Protein AF-A0A7X3FM22-F1 (afdb_monomer_lite)

Structure (mmCIF, N/CA/C/O backbone):
data_AF-A0A7X3FM22-F1
#
_entry.id   AF-A0A7X3FM22-F1
#
loop_
_atom_site.group_PDB
_atom_site.id
_atom_site.type_symbol
_atom_site.label_atom_id
_atom_site.label_alt_id
_atom_site.label_comp_id
_atom_site.label_asym_id
_atom_site.label_entity_id
_atom_site.label_seq_id
_atom_site.pdbx_PDB_ins_code
_atom_site.Cartn_x
_atom_site.Cartn_y
_atom_site.Cartn_z
_atom_site.occupancy
_atom_site.B_iso_or_equiv
_atom_site.auth_seq_id
_atom_site.auth_comp_id
_atom_site.auth_asym_id
_atom_site.auth_atom_id
_atom_site.pdbx_PDB_model_num
ATOM 1 N N . MET A 1 1 ? -1.040 5.534 13.797 1.00 55.81 1 MET A N 1
ATOM 2 C CA . MET A 1 1 ? -0.840 6.223 12.501 1.00 55.81 1 MET A CA 1
ATOM 3 C C . MET A 1 1 ? -2.009 7.169 12.276 1.00 55.81 1 MET A C 1
ATOM 5 O O . MET A 1 1 ? -3.132 6.7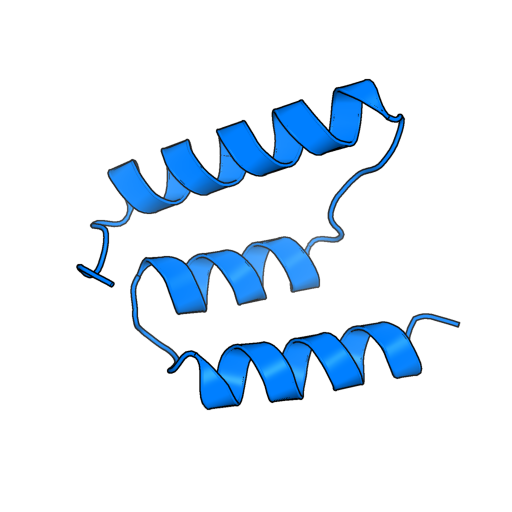83 12.581 1.00 55.81 1 MET A O 1
ATOM 9 N N . ARG A 1 2 ? -1.766 8.402 11.812 1.00 68.31 2 ARG A N 1
ATOM 10 C CA . ARG A 1 2 ? -2.848 9.273 11.317 1.00 68.31 2 ARG A CA 1
ATOM 11 C C . ARG A 1 2 ? -3.399 8.649 10.032 1.00 68.31 2 ARG A C 1
ATOM 13 O O . ARG A 1 2 ? -2.605 8.207 9.210 1.00 68.31 2 ARG A O 1
ATOM 20 N N . LYS A 1 3 ? -4.725 8.597 9.885 1.00 77.25 3 LYS A N 1
ATOM 21 C CA . LYS A 1 3 ? -5.368 8.169 8.637 1.00 77.25 3 LYS A CA 1
ATOM 22 C C . LYS A 1 3 ? -5.059 9.198 7.554 1.00 77.25 3 LYS A C 1
ATOM 24 O O . LYS A 1 3 ? -5.191 10.397 7.814 1.00 77.25 3 LYS A O 1
ATOM 29 N N . LEU A 1 4 ? -4.624 8.737 6.389 1.00 81.75 4 LEU A N 1
ATOM 30 C CA . LEU A 1 4 ? -4.371 9.602 5.244 1.00 81.75 4 LEU A CA 1
ATOM 31 C C . LEU A 1 4 ? -5.673 9.801 4.465 1.00 81.75 4 LEU A C 1
ATOM 33 O O . LEU A 1 4 ? -6.490 8.885 4.362 1.00 81.75 4 LEU A O 1
ATOM 37 N N . ASN A 1 5 ? -5.875 10.997 3.912 1.00 86.69 5 ASN A N 1
ATOM 38 C CA . ASN A 1 5 ? -6.893 11.170 2.877 1.00 86.69 5 ASN A CA 1
ATOM 39 C C . ASN A 1 5 ? -6.460 10.408 1.607 1.00 86.69 5 ASN A C 1
ATOM 41 O O . ASN A 1 5 ? -5.296 10.026 1.469 1.00 86.69 5 ASN A O 1
ATOM 45 N N . SER A 1 6 ? -7.381 10.187 0.668 1.00 85.62 6 SER A N 1
ATOM 46 C CA . SER A 1 6 ? -7.102 9.373 -0.525 1.00 85.62 6 SER A CA 1
ATOM 47 C C . SER A 1 6 ? -5.930 9.891 -1.369 1.00 85.62 6 SER A C 1
ATOM 49 O O . SER A 1 6 ? -5.219 9.087 -1.969 1.00 85.62 6 SER A O 1
ATOM 51 N N . ASN A 1 7 ? -5.686 11.207 -1.385 1.00 89.31 7 ASN A N 1
ATOM 52 C CA . ASN A 1 7 ? -4.561 11.795 -2.114 1.00 89.31 7 ASN A CA 1
ATOM 53 C C . ASN A 1 7 ? -3.226 11.489 -1.426 1.00 89.31 7 ASN A C 1
ATOM 55 O O . ASN A 1 7 ? -2.307 10.998 -2.078 1.00 89.31 7 ASN A O 1
ATOM 59 N N . ASP A 1 8 ? -3.131 11.708 -0.115 1.00 91.88 8 ASP A N 1
ATOM 60 C CA . ASP A 1 8 ? -1.917 11.426 0.658 1.00 91.88 8 ASP A CA 1
ATOM 61 C C . ASP A 1 8 ? -1.603 9.922 0.677 1.00 91.88 8 ASP A C 1
ATOM 63 O O . ASP A 1 8 ? -0.443 9.524 0.570 1.00 91.88 8 ASP A O 1
ATOM 67 N N . ALA A 1 9 ? -2.636 9.074 0.750 1.00 91.69 9 ALA A N 1
ATOM 68 C CA . ALA A 1 9 ? -2.494 7.623 0.643 1.00 91.69 9 ALA A CA 1
ATOM 69 C C . ALA A 1 9 ? -1.950 7.209 -0.733 1.00 91.69 9 ALA A C 1
ATOM 71 O O . ALA A 1 9 ? -1.033 6.394 -0.808 1.00 91.69 9 ALA A O 1
ATOM 72 N N . SER A 1 10 ? -2.452 7.818 -1.814 1.00 92.69 10 SER A N 1
ATOM 73 C CA . SER A 1 10 ? -1.953 7.574 -3.172 1.00 92.69 10 SER A CA 1
ATOM 74 C C . SER A 1 10 ? -0.486 7.988 -3.332 1.00 92.69 10 SER A C 1
ATOM 76 O O . SER A 1 10 ? 0.294 7.256 -3.938 1.00 92.69 10 SER A O 1
ATOM 78 N N . VAL A 1 11 ? -0.081 9.127 -2.759 1.00 95.12 11 VAL A N 1
ATOM 79 C CA . VAL A 1 11 ? 1.325 9.568 -2.761 1.00 95.12 11 VAL A CA 1
ATOM 80 C C . VAL A 1 11 ? 2.206 8.592 -1.980 1.00 95.12 11 VAL A C 1
ATOM 82 O O . VAL A 1 11 ? 3.263 8.198 -2.469 1.00 95.12 11 VAL A O 1
ATOM 85 N N . ALA A 1 12 ? 1.769 8.159 -0.795 1.00 94.12 12 ALA A N 1
ATOM 86 C CA . ALA A 1 12 ? 2.508 7.189 0.006 1.00 94.12 12 ALA A CA 1
ATOM 87 C C . ALA A 1 12 ? 2.663 5.836 -0.713 1.00 94.12 12 ALA A C 1
ATOM 89 O O . ALA A 1 12 ? 3.757 5.272 -0.690 1.00 94.12 12 ALA A O 1
ATOM 90 N N . LEU A 1 13 ? 1.617 5.353 -1.398 1.00 94.88 13 LEU A N 1
ATOM 91 C CA . LEU A 1 13 ? 1.690 4.136 -2.211 1.00 94.88 13 LEU A CA 1
ATOM 92 C C . LEU A 1 13 ? 2.693 4.289 -3.362 1.00 94.88 13 LEU A C 1
ATOM 94 O O . LEU A 1 13 ? 3.558 3.435 -3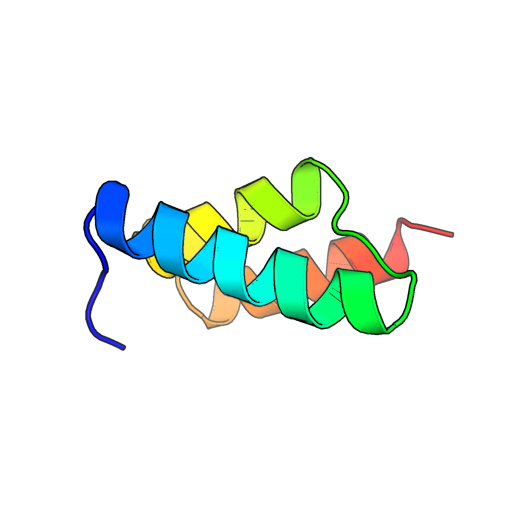.513 1.00 94.88 13 LEU A O 1
ATOM 98 N N . LYS A 1 14 ? 2.639 5.392 -4.119 1.00 95.62 14 LYS A N 1
ATOM 99 C CA . LYS A 1 14 ? 3.579 5.643 -5.227 1.00 95.62 14 LYS A CA 1
ATOM 100 C C . LYS A 1 14 ? 5.030 5.703 -4.764 1.00 95.62 14 LYS A C 1
ATOM 102 O O . LYS A 1 14 ? 5.912 5.219 -5.462 1.00 95.62 14 LYS A O 1
ATOM 107 N N . ASN A 1 15 ? 5.283 6.281 -3.590 1.00 95.44 15 ASN A N 1
ATOM 108 C CA . ASN A 1 15 ? 6.627 6.304 -3.016 1.00 95.44 15 ASN A CA 1
ATOM 109 C C . ASN A 1 15 ? 7.098 4.894 -2.634 1.00 95.44 15 ASN A C 1
ATOM 111 O O . ASN A 1 15 ? 8.256 4.566 -2.864 1.00 95.44 15 ASN A O 1
ATOM 115 N N . ALA A 1 16 ? 6.214 4.054 -2.086 1.00 93.00 16 ALA A N 1
ATOM 116 C CA . ALA A 1 16 ? 6.536 2.657 -1.798 1.00 93.00 16 ALA A CA 1
ATOM 117 C C . ALA A 1 16 ? 6.805 1.853 -3.085 1.00 93.00 16 ALA A C 1
ATOM 119 O O . ALA A 1 16 ? 7.789 1.123 -3.148 1.00 93.00 16 ALA A O 1
ATOM 120 N N . GLU A 1 17 ? 5.985 2.038 -4.124 1.00 94.50 17 GLU A N 1
ATOM 121 C CA . GLU A 1 17 ? 6.190 1.433 -5.448 1.00 94.50 17 GLU A CA 1
ATOM 122 C C . GLU A 1 17 ? 7.516 1.874 -6.077 1.00 94.50 17 GLU A C 1
ATOM 124 O O . GLU A 1 17 ? 8.243 1.045 -6.614 1.00 94.50 17 GLU A O 1
ATOM 129 N N . ALA A 1 18 ? 7.861 3.161 -5.977 1.00 94.06 18 ALA A N 1
ATOM 130 C CA . ALA A 1 18 ? 9.127 3.680 -6.481 1.00 94.06 18 ALA A CA 1
ATOM 131 C C . ALA A 1 18 ? 10.334 3.067 -5.755 1.00 94.06 18 ALA A C 1
ATOM 133 O O . ALA A 1 18 ? 11.326 2.755 -6.406 1.00 94.06 18 ALA A O 1
ATOM 134 N N . SER A 1 19 ? 10.249 2.863 -4.435 1.00 94.12 19 SER A N 1
ATOM 135 C CA . SER A 1 19 ? 11.310 2.194 -3.673 1.00 94.12 19 SER A CA 1
ATOM 136 C C . SER A 1 19 ? 11.505 0.737 -4.096 1.00 94.12 19 SER A C 1
ATOM 138 O O . SER A 1 19 ? 12.644 0.313 -4.237 1.00 94.12 19 SER A O 1
ATOM 140 N N . LEU A 1 20 ? 10.422 -0.007 -4.341 1.00 92.81 20 LEU A N 1
ATOM 141 C CA . LEU A 1 20 ? 10.495 -1.401 -4.806 1.00 92.81 20 LEU A CA 1
ATOM 142 C C . LEU A 1 20 ? 11.030 -1.503 -6.237 1.00 92.81 20 LEU A C 1
ATOM 144 O O . LEU A 1 20 ? 11.835 -2.376 -6.537 1.00 92.81 20 LEU A O 1
ATOM 148 N N . ALA A 1 21 ? 10.646 -0.564 -7.103 1.00 91.88 21 ALA A N 1
ATOM 149 C CA . ALA A 1 21 ? 11.108 -0.538 -8.486 1.00 91.88 21 ALA A CA 1
ATOM 150 C C . ALA A 1 21 ? 12.628 -0.328 -8.610 1.00 91.88 21 ALA A C 1
ATOM 152 O O . ALA A 1 21 ? 13.215 -0.760 -9.596 1.00 91.88 21 ALA A O 1
ATOM 153 N N . ILE A 1 22 ? 13.276 0.313 -7.627 1.00 90.38 22 ILE A N 1
ATOM 154 C CA . ILE A 1 22 ? 14.748 0.420 -7.571 1.00 90.38 22 ILE A CA 1
ATOM 155 C C . ILE A 1 22 ? 15.396 -0.963 -7.400 1.00 90.38 22 ILE A C 1
ATOM 157 O O . ILE A 1 22 ? 16.521 -1.167 -7.851 1.00 90.38 22 ILE A O 1
ATOM 161 N N . GLU A 1 23 ? 14.690 -1.903 -6.775 1.00 90.00 23 GLU A N 1
ATOM 162 C CA . GLU A 1 23 ? 15.127 -3.281 -6.533 1.00 90.00 23 GLU A CA 1
ATOM 163 C C . GLU A 1 23 ? 14.590 -4.258 -7.600 1.00 90.00 23 GLU A C 1
ATOM 165 O O . GLU A 1 23 ? 14.641 -5.468 -7.405 1.00 90.00 23 GLU A O 1
ATOM 170 N N . ASP A 1 24 ? 14.077 -3.743 -8.729 1.00 90.19 24 ASP A N 1
ATOM 171 C CA . ASP A 1 24 ? 13.388 -4.506 -9.786 1.00 90.19 24 ASP A CA 1
ATOM 172 C C . ASP A 1 24 ? 12.160 -5.305 -9.283 1.00 90.19 24 ASP A C 1
ATOM 174 O O . ASP A 1 24 ? 11.674 -6.227 -9.946 1.00 90.19 24 ASP A O 1
ATOM 178 N N . GLU A 1 25 ? 11.611 -4.924 -8.127 1.00 90.62 25 GLU A N 1
ATOM 179 C CA . GLU A 1 25 ? 10.403 -5.501 -7.544 1.00 90.62 25 GLU A CA 1
ATOM 180 C C . GLU A 1 25 ? 9.159 -4.651 -7.853 1.00 90.62 25 GLU A C 1
ATOM 182 O O . GLU A 1 25 ? 9.224 -3.475 -8.220 1.00 90.62 25 GLU A O 1
ATOM 187 N N . GLY A 1 26 ? 7.975 -5.243 -7.693 1.00 89.94 26 GLY A N 1
ATOM 188 C CA . GLY A 1 26 ? 6.715 -4.541 -7.903 1.00 89.94 26 GLY A CA 1
ATOM 189 C C . GLY A 1 26 ? 5.571 -5.151 -7.111 1.00 89.94 26 GLY A C 1
ATOM 190 O O . GLY A 1 26 ? 5.538 -6.350 -6.862 1.00 89.94 26 GLY A O 1
ATOM 191 N N . LEU A 1 27 ? 4.603 -4.310 -6.747 1.00 91.50 27 LEU A N 1
ATOM 192 C CA . LEU A 1 27 ? 3.396 -4.754 -6.054 1.00 91.50 27 LEU A CA 1
ATOM 193 C C . LEU A 1 27 ? 2.378 -5.314 -7.047 1.00 91.50 27 LEU A C 1
ATOM 195 O O . LEU A 1 27 ? 2.047 -4.663 -8.049 1.00 91.50 27 LEU A O 1
ATOM 199 N N . ALA A 1 28 ? 1.798 -6.463 -6.728 1.00 92.25 28 ALA A N 1
ATOM 200 C CA . ALA A 1 28 ? 0.612 -6.973 -7.397 1.00 92.25 28 ALA A CA 1
ATOM 201 C C . ALA A 1 28 ? -0.628 -6.116 -7.063 1.00 92.25 28 ALA A C 1
ATOM 203 O O . ALA A 1 28 ? -0.667 -5.365 -6.087 1.00 92.25 28 ALA A O 1
ATOM 204 N N . ALA A 1 29 ? -1.671 -6.198 -7.895 1.00 91.88 29 ALA A N 1
ATOM 205 C CA . ALA A 1 29 ? -2.856 -5.341 -7.756 1.00 91.88 29 ALA A CA 1
ATOM 206 C C . ALA A 1 29 ? -3.577 -5.513 -6.401 1.00 91.88 29 ALA A C 1
ATOM 208 O O . ALA A 1 29 ? -4.044 -4.539 -5.816 1.00 91.88 29 ALA A O 1
ATOM 209 N N . ASN A 1 30 ? -3.623 -6.743 -5.890 1.00 93.00 30 ASN A N 1
ATOM 210 C CA . ASN A 1 30 ? -4.166 -7.086 -4.574 1.00 93.00 30 ASN A CA 1
ATOM 211 C C . ASN A 1 30 ? -3.327 -6.524 -3.412 1.00 93.00 30 ASN A C 1
ATOM 213 O O . ASN A 1 30 ? -3.888 -6.139 -2.390 1.00 93.00 30 ASN A O 1
ATOM 217 N N . GLU A 1 31 ? -2.004 -6.442 -3.559 1.00 94.38 31 GLU A N 1
ATOM 218 C CA . GLU A 1 31 ? -1.121 -5.855 -2.545 1.00 94.38 31 GLU A CA 1
ATOM 219 C C . GLU A 1 31 ? -1.282 -4.334 -2.482 1.00 94.38 31 GLU A C 1
ATOM 221 O O . GLU A 1 31 ? -1.378 -3.765 -1.393 1.00 94.38 31 GLU A O 1
ATOM 226 N N . ARG A 1 32 ? -1.408 -3.676 -3.644 1.00 94.81 32 ARG A N 1
ATOM 227 C CA . ARG A 1 32 ? -1.702 -2.233 -3.728 1.00 94.81 32 ARG A CA 1
ATOM 228 C C . ARG A 1 32 ? -3.024 -1.889 -3.047 1.00 94.81 32 ARG A C 1
ATOM 230 O O . ARG A 1 32 ? -3.075 -0.943 -2.262 1.00 94.81 32 ARG A O 1
ATOM 237 N N . ASP A 1 33 ? -4.074 -2.664 -3.326 1.00 94.88 33 ASP A N 1
ATOM 238 C CA . ASP A 1 33 ? -5.390 -2.484 -2.705 1.00 94.88 33 ASP A CA 1
ATOM 239 C C . ASP A 1 33 ? -5.312 -2.645 -1.181 1.00 94.88 33 ASP A C 1
ATOM 241 O O . ASP A 1 33 ? -5.738 -1.766 -0.429 1.00 94.88 33 ASP A O 1
ATOM 245 N N . LEU A 1 34 ? -4.655 -3.709 -0.709 1.00 95.69 34 LEU A N 1
ATOM 246 C CA . LEU A 1 34 ? -4.476 -3.965 0.718 1.00 95.69 34 LEU A CA 1
ATOM 247 C C . LEU A 1 34 ? -3.743 -2.815 1.436 1.00 95.69 34 LEU A C 1
ATOM 249 O O . LEU A 1 34 ? -4.154 -2.394 2.522 1.00 95.69 34 LEU A O 1
ATOM 253 N N . ILE A 1 35 ? -2.681 -2.278 0.828 1.00 95.25 35 ILE A N 1
ATOM 254 C CA . ILE A 1 35 ? -1.931 -1.134 1.367 1.00 95.25 35 ILE A CA 1
ATOM 255 C C . ILE A 1 35 ? -2.809 0.126 1.398 1.00 95.25 35 ILE A C 1
ATOM 257 O O . ILE A 1 35 ? -2.835 0.823 2.414 1.00 95.25 35 ILE A O 1
ATOM 261 N N . MET A 1 36 ? -3.581 0.407 0.343 1.00 95.56 36 MET A N 1
ATOM 262 C CA . MET A 1 36 ? -4.488 1.565 0.299 1.00 95.56 36 MET A CA 1
ATOM 263 C C . MET A 1 36 ? -5.554 1.520 1.393 1.00 95.56 36 MET A C 1
ATOM 265 O O . MET A 1 36 ? -5.796 2.532 2.062 1.00 95.56 36 MET A O 1
ATOM 269 N N . ARG A 1 37 ? -6.153 0.350 1.626 1.00 95.19 37 ARG A N 1
ATOM 270 C CA . ARG A 1 37 ? -7.152 0.140 2.685 1.00 95.19 37 ARG A CA 1
ATOM 271 C C . ARG A 1 37 ? -6.560 0.394 4.072 1.00 95.19 37 ARG A C 1
ATOM 273 O O 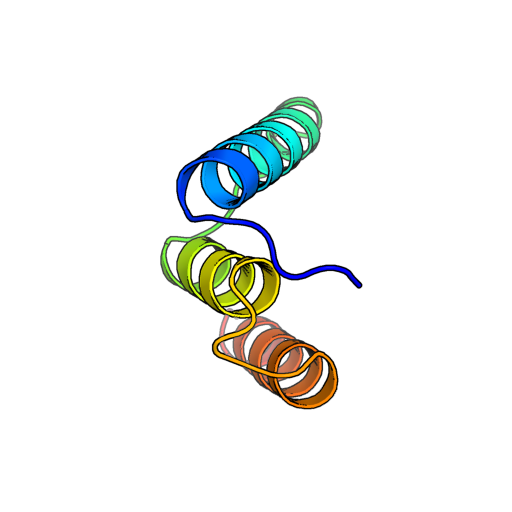. ARG A 1 37 ? -7.224 0.964 4.938 1.00 95.19 37 ARG A O 1
ATOM 280 N N . GLN A 1 38 ? -5.288 0.050 4.279 1.00 95.75 38 GLN A N 1
ATOM 281 C CA . GLN A 1 38 ? -4.578 0.350 5.524 1.00 95.75 38 GLN A CA 1
ATOM 282 C C . GLN A 1 38 ? -4.232 1.844 5.661 1.00 95.75 38 GLN A C 1
ATOM 284 O O . GLN A 1 38 ? -4.416 2.421 6.734 1.00 95.75 38 GLN A O 1
ATOM 289 N N . LEU A 1 39 ? -3.752 2.497 4.597 1.00 93.75 39 LEU A N 1
ATOM 290 C CA . LEU A 1 39 ? -3.357 3.916 4.618 1.00 93.75 39 LEU A CA 1
ATOM 291 C C . LEU A 1 39 ? -4.546 4.860 4.851 1.00 93.75 39 LEU A C 1
ATOM 293 O O . LEU A 1 39 ? -4.431 5.849 5.581 1.00 93.75 39 LEU A O 1
ATOM 297 N N . THR A 1 40 ? -5.697 4.530 4.268 1.00 93.88 40 THR A N 1
ATOM 298 C CA . THR A 1 40 ? -6.965 5.254 4.470 1.00 93.88 40 THR A CA 1
ATOM 299 C C . THR A 1 40 ? -7.649 4.888 5.794 1.00 93.88 40 THR A C 1
ATOM 301 O O . THR A 1 40 ? -8.553 5.588 6.256 1.00 93.88 40 THR A O 1
ATOM 304 N N . GLY A 1 41 ? -7.180 3.830 6.463 1.00 93.12 41 GLY A N 1
ATOM 305 C CA . GLY A 1 41 ? -7.716 3.346 7.731 1.00 93.12 41 GLY A CA 1
ATOM 306 C C . GLY A 1 41 ? -9.098 2.707 7.607 1.00 93.12 41 GLY A C 1
ATOM 307 O O . GLY A 1 41 ? -9.877 2.809 8.563 1.00 93.12 41 GLY A O 1
ATOM 308 N N . GLU A 1 42 ? -9.394 2.120 6.443 1.00 95.31 42 GLU A N 1
ATOM 309 C CA . GLU A 1 42 ? -10.525 1.213 6.215 1.00 95.31 42 GLU A CA 1
ATOM 310 C C . GLU A 1 42 ? -10.327 -0.094 6.990 1.00 95.31 42 GLU A C 1
ATOM 312 O O . GLU A 1 42 ? -11.270 -0.602 7.591 1.00 95.31 42 GLU A O 1
ATOM 317 N N . ILE A 1 43 ? -9.087 -0.589 7.037 1.00 95.94 43 ILE A N 1
ATOM 318 C CA . ILE A 1 43 ? -8.688 -1.732 7.864 1.00 95.94 43 ILE A CA 1
ATOM 319 C C . ILE A 1 43 ? -7.706 -1.301 8.955 1.00 95.94 43 ILE A C 1
ATOM 321 O O . ILE A 1 43 ? -7.062 -0.250 8.884 1.00 95.94 43 ILE A O 1
ATOM 325 N N . SER A 1 44 ? -7.623 -2.110 10.005 1.00 95.56 44 SER A N 1
ATOM 326 C CA . SER A 1 44 ? -6.649 -1.949 11.081 1.00 95.56 44 SER A CA 1
ATOM 327 C C . SER A 1 44 ? -5.292 -2.561 10.720 1.00 95.56 44 SER A C 1
ATOM 329 O O . SER A 1 44 ? -5.195 -3.475 9.903 1.00 95.56 44 SER A O 1
ATOM 331 N N . LEU A 1 45 ? -4.234 -2.144 11.430 1.00 94.25 45 LEU A N 1
ATOM 332 C CA . LEU A 1 45 ? -2.898 -2.732 11.257 1.00 94.25 45 LEU A CA 1
ATOM 333 C C . LEU A 1 45 ? -2.896 -4.254 11.484 1.00 94.25 45 LEU A C 1
ATOM 335 O O . LEU A 1 45 ? -2.190 -4.980 10.791 1.00 94.25 45 LEU A O 1
ATOM 339 N N . GLY A 1 46 ? -3.694 -4.746 12.437 1.00 96.38 46 GLY A N 1
ATOM 340 C CA . GLY A 1 46 ? -3.808 -6.181 12.702 1.00 96.38 46 GLY A CA 1
ATOM 341 C C . GLY A 1 46 ? -4.417 -6.949 11.526 1.00 96.38 46 GLY A C 1
ATOM 342 O O . GLY A 1 46 ? -3.914 -8.008 11.154 1.00 96.38 46 GLY A O 1
ATOM 343 N N . GLU A 1 47 ? -5.462 -6.399 10.906 1.00 96.38 47 GLU A N 1
ATOM 344 C CA . GLU A 1 47 ? -6.091 -6.986 9.717 1.00 96.38 47 GLU A CA 1
ATOM 345 C C . GLU A 1 47 ? -5.173 -6.924 8.498 1.00 96.38 47 GLU A C 1
ATOM 347 O O . GLU A 1 47 ? -5.065 -7.916 7.777 1.00 96.38 47 GLU A O 1
ATOM 352 N N . PHE A 1 48 ? -4.465 -5.807 8.313 1.00 96.38 48 PHE A N 1
ATOM 353 C CA . PHE A 1 48 ? -3.453 -5.655 7.270 1.00 96.38 48 PHE A CA 1
ATOM 354 C C . PHE A 1 48 ? -2.381 -6.746 7.370 1.00 96.38 48 PHE A C 1
ATOM 356 O O . PHE A 1 48 ? -2.149 -7.475 6.408 1.00 96.38 48 PHE A O 1
ATOM 363 N N . LEU A 1 49 ? -1.778 -6.923 8.552 1.00 96.00 49 LEU A N 1
ATOM 364 C CA . LEU A 1 49 ? -0.735 -7.931 8.765 1.00 96.00 49 LEU A CA 1
ATOM 365 C C . LEU A 1 49 ? -1.253 -9.358 8.562 1.00 96.00 49 LEU A C 1
ATOM 367 O O . LEU A 1 49 ? -0.524 -10.204 8.044 1.00 96.00 49 LEU A O 1
ATOM 371 N N . LYS A 1 50 ? -2.503 -9.635 8.952 1.00 95.94 50 LYS A N 1
ATOM 372 C CA . LYS A 1 50 ? -3.138 -10.936 8.720 1.00 95.94 50 LYS A CA 1
ATOM 373 C C . LYS A 1 50 ? -3.289 -11.215 7.221 1.00 95.94 50 LYS A C 1
ATOM 375 O O . LYS A 1 50 ? -2.812 -12.252 6.765 1.00 95.94 50 LYS A O 1
ATOM 380 N N . GLN A 1 51 ? -3.895 -10.290 6.473 1.00 95.12 51 GLN A N 1
ATOM 381 C CA . GLN A 1 51 ? -4.146 -10.445 5.035 1.00 95.12 51 GLN A CA 1
ATOM 382 C C . GLN A 1 51 ? -2.841 -10.479 4.228 1.00 95.12 51 GLN A C 1
ATOM 384 O O . GLN A 1 51 ? -2.693 -11.327 3.354 1.00 95.12 51 GLN A O 1
ATOM 389 N N . ALA A 1 52 ? -1.845 -9.657 4.576 1.00 93.75 52 ALA A N 1
ATOM 390 C CA . ALA A 1 52 ? -0.528 -9.688 3.935 1.00 93.75 52 ALA A CA 1
ATOM 391 C C . ALA A 1 52 ? 0.148 -11.066 4.085 1.00 93.75 52 ALA A C 1
ATOM 393 O O . ALA A 1 52 ? 0.713 -11.607 3.136 1.00 93.75 52 ALA A O 1
ATOM 394 N N . ARG A 1 53 ? 0.021 -11.694 5.263 1.00 93.56 53 ARG A N 1
ATOM 395 C CA . ARG A 1 53 ? 0.518 -13.059 5.510 1.00 93.56 53 ARG A CA 1
ATOM 396 C C . ARG A 1 53 ? -0.225 -14.135 4.728 1.00 93.56 53 ARG A C 1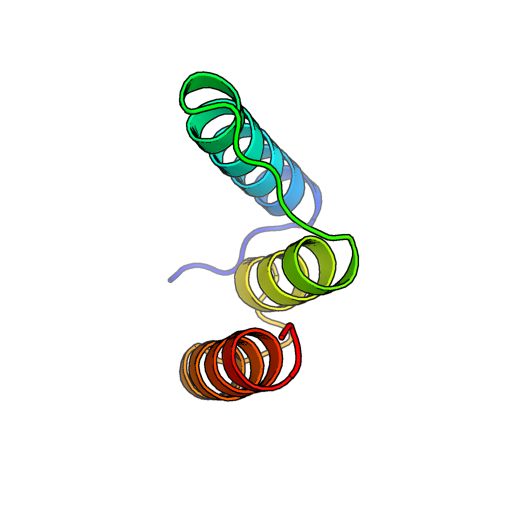
ATOM 398 O O . ARG A 1 53 ? 0.317 -15.219 4.527 1.00 93.56 53 ARG A O 1
ATOM 405 N N . GLU A 1 54 ? -1.492 -13.910 4.415 1.00 93.12 54 GLU A N 1
ATOM 406 C CA . GLU A 1 54 ? -2.295 -14.825 3.604 1.00 93.12 54 GLU A CA 1
ATOM 407 C C . GLU A 1 54 ? 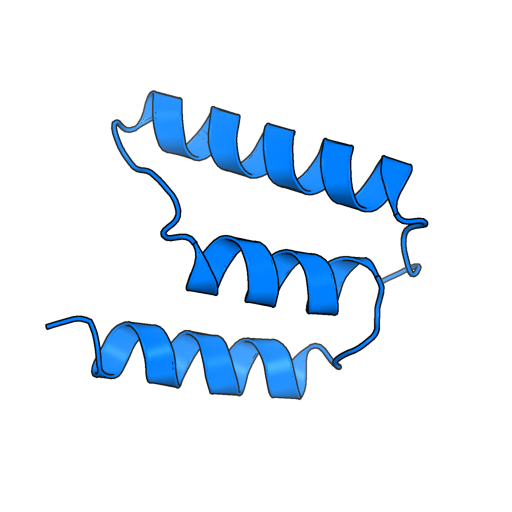-1.912 -14.692 2.126 1.00 93.12 54 GLU A C 1
ATOM 409 O O . GLU A 1 54 ? -1.675 -15.710 1.481 1.00 93.12 54 GLU A O 1
ATOM 414 N N . LEU A 1 55 ? -1.728 -13.464 1.627 1.00 89.19 55 LEU A N 1
ATOM 415 C CA . LEU A 1 55 ? -1.232 -13.203 0.271 1.00 89.19 55 LEU A CA 1
ATOM 416 C C . LEU A 1 55 ? 0.135 -13.851 0.027 1.00 89.19 55 LEU A C 1
ATOM 418 O O . LEU A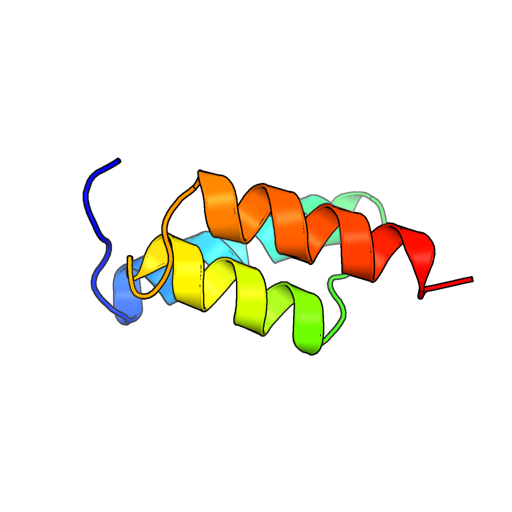 1 55 ? 0.291 -14.591 -0.938 1.00 89.19 55 LEU A O 1
ATOM 422 N N . SER A 1 56 ? 1.082 -13.672 0.950 1.00 86.00 56 SER A N 1
ATOM 423 C CA . SER A 1 56 ? 2.414 -14.289 0.858 1.00 86.00 56 SER A CA 1
ATOM 424 C C . SER A 1 56 ? 2.376 -15.825 0.853 1.00 86.00 56 SER A C 1
ATOM 426 O O . SER A 1 56 ? 3.234 -16.454 0.241 1.00 86.00 56 SER A O 1
ATOM 428 N N . ARG A 1 57 ? 1.385 -16.446 1.508 1.00 85.38 57 ARG A N 1
ATOM 429 C CA . ARG A 1 57 ? 1.233 -17.912 1.535 1.00 85.38 57 ARG A CA 1
ATOM 430 C C . ARG A 1 57 ? 0.538 -18.478 0.299 1.00 85.38 57 ARG A C 1
ATOM 432 O O . ARG A 1 57 ? 0.782 -19.631 -0.032 1.00 85.38 57 ARG A O 1
ATOM 439 N N . ASN A 1 58 ? -0.313 -17.687 -0.349 1.00 77.38 58 ASN A N 1
ATOM 440 C CA . ASN A 1 58 ? -1.094 -18.103 -1.515 1.00 77.38 58 ASN A CA 1
ATOM 441 C C . ASN A 1 58 ? -0.451 -17.692 -2.854 1.00 77.38 58 ASN A C 1
ATOM 443 O O . ASN A 1 58 ? -0.961 -18.069 -3.902 1.00 77.38 58 ASN A O 1
ATOM 447 N N . GLY A 1 59 ? 0.619 -16.892 -2.826 1.00 61.41 59 GLY A N 1
ATOM 448 C CA . GLY A 1 59 ? 1.352 -16.409 -4.001 1.00 61.41 59 GLY A CA 1
ATOM 449 C C . GLY A 1 59 ? 2.476 -17.330 -4.496 1.00 61.41 59 GLY A C 1
ATOM 450 O O . GLY A 1 59 ? 3.394 -16.826 -5.137 1.00 61.41 59 GLY A O 1
ATOM 451 N N . ILE A 1 60 ? 2.428 -18.633 -4.180 1.00 46.84 60 ILE A N 1
ATOM 452 C CA . ILE A 1 60 ? 3.351 -19.674 -4.678 1.00 46.84 60 ILE A CA 1
ATOM 453 C C . ILE A 1 60 ? 2.593 -20.605 -5.623 1.00 46.84 60 ILE A C 1
ATOM 455 O O . ILE A 1 60 ? 1.511 -21.083 -5.209 1.00 46.84 60 ILE A O 1
#

Secondary structure (DSSP, 8-state):
-PPPPHHHHHHHHHHHHHHHHTTT----HHHHHHHHHHHTTSS-HHHHHHHHHHHHHH--

Sequence (60 aa):
MRKLNSNDASVALKNAEASLAIEDEGLAANERDLIMRQLTGEISLGEFLKQARELSRNGI

pLDDT: mean 90.04, std 9.69, range [46.84, 96.38]

Foldseek 3Di:
DDADDLVVLVVVLVVVQVVQVVVVHGDDPVLSVLSSCDNNVVDDPVVSVVVVVVCVVPVD

Radius of gyration: 11.8 Å; chains: 1; bounding box: 26×32×22 Å

Organism: NCBI:txid2078573